Protein AF-A0A950HPV7-F1 (afdb_monomer_lite)

Structure (mmCIF, N/CA/C/O backbone):
data_AF-A0A950HPV7-F1
#
_entry.id   AF-A0A950HPV7-F1
#
loop_
_atom_site.group_PDB
_atom_site.id
_atom_site.type_symbol
_atom_site.label_atom_id
_atom_site.label_alt_id
_atom_site.label_comp_id
_atom_site.label_asym_id
_atom_site.label_entity_id
_atom_site.label_seq_id
_atom_site.pdbx_PDB_ins_code
_atom_site.Cartn_x
_atom_site.Cartn_y
_atom_site.Cartn_z
_atom_site.occupancy
_atom_site.B_iso_or_equiv
_atom_site.auth_seq_id
_atom_site.auth_comp_id
_atom_site.auth_asym_id
_atom_site.auth_atom_id
_atom_site.pdbx_PDB_model_num
ATOM 1 N N . MET A 1 1 ? -13.711 17.752 -0.667 1.00 57.16 1 MET A N 1
ATOM 2 C CA . MET A 1 1 ? -12.706 16.712 -0.359 1.00 57.16 1 MET A CA 1
ATOM 3 C C . MET A 1 1 ? -13.471 15.466 0.036 1.00 57.16 1 MET A C 1
ATOM 5 O O . MET A 1 1 ? -14.390 15.587 0.833 1.00 57.16 1 MET A O 1
ATOM 9 N N . THR A 1 2 ? -13.198 14.328 -0.593 1.00 65.69 2 THR A N 1
ATOM 10 C CA . THR A 1 2 ? -13.905 13.069 -0.327 1.00 65.69 2 THR A CA 1
ATOM 11 C C . THR A 1 2 ? -13.444 12.500 1.010 1.00 65.69 2 THR A C 1
ATOM 13 O O . THR A 1 2 ? -12.276 12.159 1.162 1.00 65.69 2 THR A O 1
ATOM 16 N N . ASP A 1 3 ? -14.359 12.402 1.970 1.00 81.50 3 ASP A N 1
ATOM 17 C CA . ASP A 1 3 ? -14.121 11.781 3.275 1.00 81.50 3 ASP A CA 1
ATOM 18 C C . ASP A 1 3 ? -14.407 10.273 3.196 1.00 81.50 3 ASP A C 1
ATOM 20 O O . ASP A 1 3 ? -15.322 9.754 3.828 1.00 81.50 3 ASP A O 1
ATOM 24 N N . LEU A 1 4 ? -13.683 9.562 2.325 1.00 92.00 4 LEU A N 1
ATOM 25 C CA . LEU A 1 4 ? -13.877 8.119 2.142 1.00 92.00 4 LEU A CA 1
ATOM 26 C C . LEU A 1 4 ? -13.573 7.361 3.445 1.00 92.00 4 LEU A C 1
ATOM 28 O O . LEU A 1 4 ? -14.299 6.441 3.808 1.00 92.00 4 LEU A O 1
ATOM 32 N N . GLY A 1 5 ? -12.546 7.799 4.175 1.00 92.38 5 GLY A N 1
ATOM 33 C CA . GLY A 1 5 ? -12.132 7.242 5.457 1.00 92.38 5 GLY A CA 1
ATOM 34 C C . GLY A 1 5 ? -13.251 7.167 6.498 1.00 92.38 5 GLY A C 1
ATOM 35 O O . GLY A 1 5 ? -13.339 6.156 7.193 1.00 92.38 5 GLY A O 1
ATOM 36 N N . SER A 1 6 ? -14.127 8.174 6.598 1.00 93.56 6 SER A N 1
ATOM 37 C CA . SER A 1 6 ? -15.222 8.176 7.587 1.00 93.56 6 SER A CA 1
ATOM 38 C C . SER A 1 6 ? -16.297 7.111 7.364 1.00 93.56 6 SER A C 1
ATOM 40 O O . SER A 1 6 ? -17.039 6.798 8.295 1.00 93.56 6 SER A O 1
ATOM 42 N N . HIS A 1 7 ? -16.384 6.542 6.160 1.00 94.81 7 HIS A N 1
ATOM 43 C CA . HIS A 1 7 ? -17.404 5.5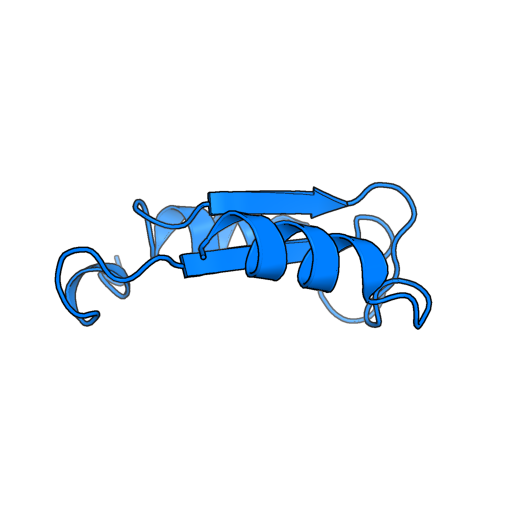52 5.819 1.00 94.81 7 HIS A CA 1
ATOM 44 C C . HIS A 1 7 ? -17.047 4.142 6.313 1.00 94.81 7 HIS A C 1
ATOM 46 O O . HIS A 1 7 ? -17.900 3.254 6.305 1.00 94.81 7 HIS A O 1
ATOM 52 N N . PHE A 1 8 ? -15.804 3.915 6.750 1.00 94.06 8 PHE A N 1
ATOM 53 C CA . PHE A 1 8 ? -15.378 2.629 7.295 1.00 94.06 8 PHE A CA 1
ATOM 54 C C . PHE A 1 8 ? -15.701 2.502 8.791 1.00 94.06 8 PHE A C 1
ATOM 56 O O . PHE A 1 8 ? -15.672 3.497 9.523 1.00 94.06 8 PHE A O 1
ATOM 63 N N . PRO A 1 9 ? -15.948 1.275 9.291 1.00 95.31 9 PRO A N 1
ATOM 64 C CA . PRO A 1 9 ? -16.048 1.024 10.721 1.00 95.31 9 PRO A CA 1
ATOM 65 C C . PRO A 1 9 ? -14.829 1.550 11.482 1.00 95.31 9 PRO A C 1
ATOM 67 O O . PRO A 1 9 ? -13.682 1.412 11.044 1.00 95.31 9 PRO A O 1
ATOM 70 N N . LYS A 1 10 ? -15.073 2.119 12.665 1.00 91.94 10 LYS A N 1
ATOM 71 C CA . LYS A 1 10 ? -13.993 2.571 13.546 1.00 91.94 10 LYS A CA 1
ATOM 72 C C . LYS A 1 10 ? -13.094 1.392 13.915 1.00 91.94 10 LYS A C 1
ATOM 74 O O . LYS A 1 10 ? -13.582 0.359 14.358 1.00 91.94 10 LYS A O 1
ATOM 79 N N . GLY A 1 11 ? -11.786 1.582 13.764 1.00 89.12 11 GLY A N 1
ATOM 80 C CA . GLY A 1 11 ? -10.780 0.579 14.116 1.00 89.12 11 GLY A CA 1
ATOM 81 C C . GLY A 1 11 ? -10.562 -0.519 13.074 1.00 89.12 11 GLY A C 1
ATOM 82 O O . GLY A 1 11 ? -9.740 -1.391 13.328 1.00 89.12 11 GLY A O 1
ATOM 83 N N . LEU A 1 12 ? -11.237 -0.486 11.915 1.00 92.44 12 LEU A N 1
ATOM 84 C CA . LEU A 1 12 ? -10.948 -1.412 10.818 1.00 92.44 12 LEU A CA 1
ATOM 85 C C . LEU A 1 12 ? -9.521 -1.161 10.282 1.00 92.44 12 LEU A C 1
ATOM 87 O O . LEU A 1 12 ? -9.263 -0.059 9.788 1.00 92.44 12 LEU A O 1
ATOM 91 N N . PRO A 1 13 ? -8.600 -2.144 10.337 1.00 92.69 13 PRO A N 1
ATOM 92 C CA . PRO A 1 13 ? -7.283 -2.003 9.728 1.00 92.69 13 PRO A CA 1
ATOM 93 C C . PRO A 1 13 ? -7.417 -1.947 8.205 1.00 92.69 13 PRO A C 1
ATOM 95 O O . PRO A 1 13 ? -7.975 -2.853 7.588 1.00 92.69 13 PRO A O 1
ATOM 98 N N . ILE A 1 14 ? -6.897 -0.886 7.590 1.00 95.62 14 ILE A N 1
ATOM 99 C CA . ILE A 1 14 ? -6.868 -0.720 6.133 1.00 95.62 14 ILE A CA 1
ATOM 100 C C . ILE A 1 14 ? -5.408 -0.648 5.710 1.00 95.62 14 ILE A C 1
ATOM 102 O O . ILE A 1 14 ? -4.655 0.166 6.238 1.00 95.62 14 ILE A O 1
ATOM 106 N N . HIS A 1 15 ? -5.011 -1.481 4.753 1.00 97.19 15 HIS A N 1
ATOM 107 C CA . HIS A 1 15 ? -3.666 -1.495 4.185 1.00 97.19 15 HIS A CA 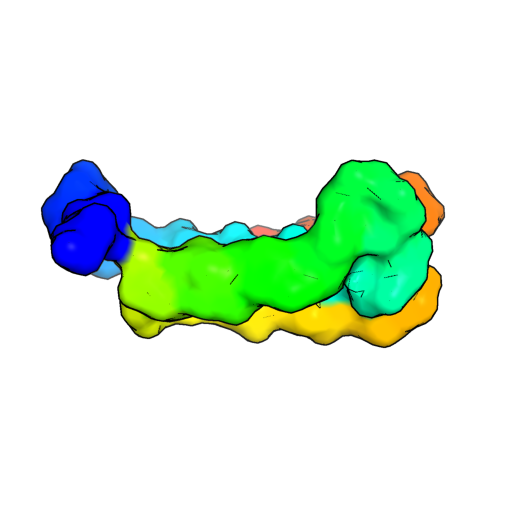1
ATOM 108 C C . HIS A 1 15 ? -3.751 -1.228 2.681 1.00 97.19 15 HIS A C 1
ATOM 110 O O . HIS A 1 15 ? -4.535 -1.870 1.987 1.00 97.19 15 HIS A O 1
ATOM 116 N N . LEU A 1 16 ? -2.950 -0.288 2.182 1.00 97.69 16 LEU A N 1
ATOM 117 C CA . LEU A 1 16 ? -2.887 0.074 0.765 1.00 97.69 16 LEU A CA 1
ATOM 118 C C . LEU A 1 16 ? -1.506 -0.275 0.220 1.00 97.69 16 LEU A C 1
ATOM 120 O O . LEU A 1 16 ? -0.523 0.316 0.659 1.00 97.69 16 LEU A O 1
ATOM 124 N N . TYR A 1 17 ? -1.432 -1.198 -0.734 1.00 98.25 17 TYR A N 1
ATOM 125 C CA . TYR A 1 17 ? -0.188 -1.596 -1.395 1.00 98.25 17 TYR A CA 1
ATOM 126 C C . TYR A 1 17 ? -0.169 -1.026 -2.811 1.00 98.25 17 TYR A C 1
ATOM 128 O O . TYR A 1 17 ? -1.174 -1.109 -3.511 1.00 98.25 17 TYR A O 1
ATOM 136 N N . HIS A 1 18 ? 0.957 -0.451 -3.232 1.00 98.62 18 HIS A N 1
ATOM 137 C CA . HIS A 1 18 ? 1.150 0.002 -4.614 1.00 98.62 18 HIS A CA 1
ATOM 138 C C . HIS A 1 18 ? 2.612 -0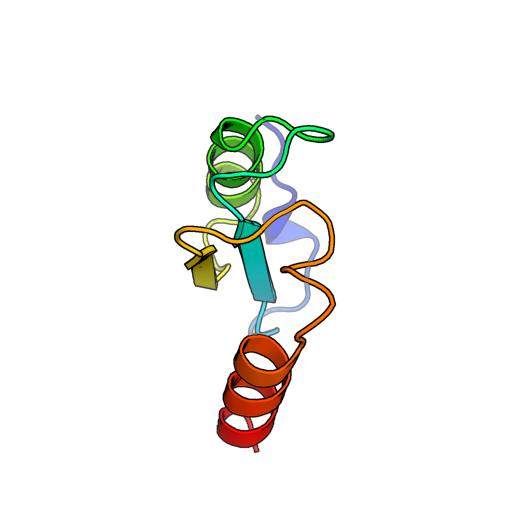.186 -4.996 1.00 98.62 18 HIS A C 1
ATOM 140 O O . HIS A 1 18 ? 3.501 0.228 -4.246 1.00 98.62 18 HIS A O 1
ATOM 146 N N . GLY A 1 19 ? 2.852 -0.809 -6.143 1.00 98.44 19 GLY A N 1
ATOM 147 C CA . GLY A 1 19 ? 4.186 -0.992 -6.686 1.00 98.44 19 GLY A CA 1
ATOM 148 C C . GLY A 1 19 ? 4.690 0.220 -7.478 1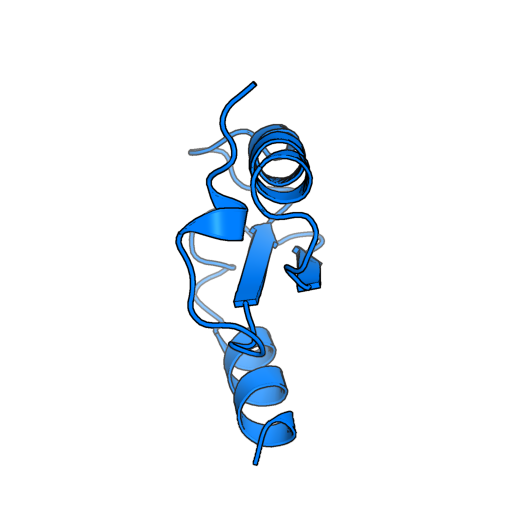.00 98.44 19 GLY A C 1
ATOM 149 O O . GLY A 1 19 ? 3.979 0.759 -8.319 1.00 98.44 19 GLY A O 1
ATOM 150 N N . ASP A 1 20 ? 5.907 0.696 -7.221 1.00 98.06 20 ASP A N 1
ATOM 151 C CA . ASP A 1 20 ? 6.436 1.895 -7.896 1.00 98.06 20 ASP A CA 1
ATOM 152 C C . ASP A 1 20 ? 6.822 1.681 -9.373 1.00 98.06 20 ASP A C 1
ATOM 154 O O . ASP A 1 20 ? 7.128 2.655 -10.063 1.00 98.06 20 ASP A O 1
ATOM 158 N N . THR A 1 21 ? 6.743 0.443 -9.872 1.00 98.38 21 THR A N 1
ATOM 159 C CA . THR A 1 21 ? 6.890 0.087 -11.291 1.00 98.38 21 THR A CA 1
ATOM 160 C C . THR A 1 21 ? 5.564 -0.350 -11.922 1.00 98.38 21 THR A C 1
ATOM 162 O O . THR A 1 21 ? 5.558 -1.043 -12.934 1.00 98.38 21 THR A O 1
ATOM 165 N N . ASP A 1 22 ? 4.427 0.023 -11.328 1.00 98.31 22 ASP A N 1
ATOM 166 C CA . ASP A 1 22 ? 3.101 -0.164 -11.921 1.00 98.31 22 ASP A CA 1
ATOM 167 C C . ASP A 1 22 ? 2.920 0.747 -13.154 1.00 98.31 22 ASP A C 1
ATOM 169 O O . ASP A 1 22 ? 2.829 1.972 -13.042 1.00 98.31 22 ASP A O 1
ATOM 173 N N . GLU A 1 23 ? 2.861 0.137 -14.340 1.00 97.81 23 GLU A N 1
ATOM 174 C CA . GLU A 1 23 ? 2.621 0.826 -15.617 1.00 97.81 23 GLU A CA 1
ATOM 175 C C . GLU A 1 23 ? 1.124 1.004 -15.943 1.00 97.81 23 GLU A C 1
ATOM 177 O O . GLU A 1 23 ? 0.771 1.748 -16.859 1.00 97.81 23 GLU A O 1
ATOM 182 N N . THR A 1 24 ? 0.231 0.341 -15.200 1.00 98.31 24 THR A N 1
ATOM 183 C CA . THR A 1 24 ? -1.228 0.389 -15.400 1.00 98.31 24 THR A CA 1
ATOM 184 C C . THR A 1 24 ? -1.859 1.529 -14.607 1.00 98.31 24 THR A C 1
ATOM 186 O O . THR A 1 24 ? -2.695 2.270 -15.131 1.00 98.31 24 THR A O 1
ATOM 189 N N . VAL A 1 25 ? -1.465 1.692 -13.341 1.00 97.38 25 VAL A N 1
ATOM 190 C CA . VAL A 1 25 ? -1.968 2.743 -12.453 1.00 97.38 25 VAL A CA 1
ATOM 191 C C . VAL A 1 25 ? -0.802 3.589 -11.941 1.00 97.38 25 VAL A C 1
ATOM 193 O O . VAL A 1 25 ? 0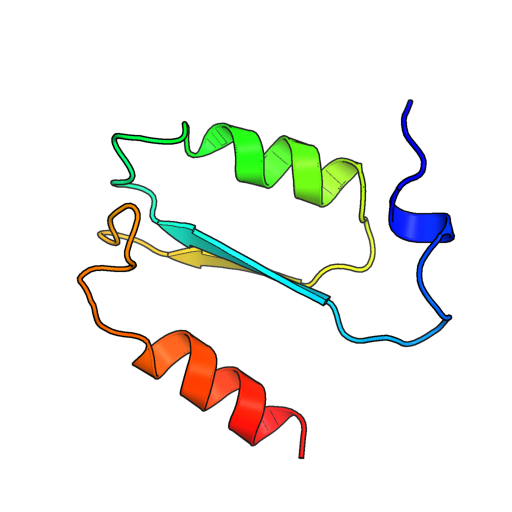.070 3.069 -11.243 1.00 97.38 25 VAL A O 1
ATOM 196 N N . PRO A 1 26 ? -0.804 4.915 -12.186 1.00 98.12 26 PRO A N 1
ATOM 197 C CA . PRO A 1 26 ? 0.258 5.789 -11.710 1.00 98.12 26 PRO A CA 1
ATOM 198 C C . PRO A 1 26 ? 0.458 5.686 -10.197 1.00 98.12 26 PRO A C 1
ATOM 200 O O . PRO A 1 26 ? -0.483 5.874 -9.423 1.00 98.12 26 PRO A O 1
ATOM 203 N N . PHE A 1 27 ? 1.708 5.507 -9.767 1.00 98.12 27 PHE A N 1
ATOM 204 C CA . PHE A 1 27 ? 2.074 5.404 -8.349 1.00 98.12 27 PHE A CA 1
ATOM 205 C C . PHE A 1 27 ? 1.582 6.590 -7.492 1.00 98.12 27 PHE A C 1
ATOM 207 O O . PHE A 1 27 ? 1.271 6.445 -6.310 1.00 98.12 27 PHE A O 1
ATOM 214 N N . ALA A 1 28 ? 1.413 7.773 -8.095 1.00 97.38 28 ALA A N 1
ATOM 215 C CA . ALA A 1 28 ? 0.845 8.950 -7.434 1.00 97.38 28 ALA A CA 1
ATOM 216 C C . ALA A 1 28 ? -0.585 8.732 -6.888 1.00 97.38 28 ALA A C 1
ATOM 218 O O . ALA A 1 28 ? -0.997 9.434 -5.959 1.00 97.38 28 ALA A O 1
ATOM 219 N N . HIS A 1 29 ? -1.340 7.763 -7.419 1.00 97.38 29 HIS A N 1
ATOM 220 C CA . HIS A 1 29 ? -2.686 7.442 -6.941 1.00 97.38 29 HIS A CA 1
ATOM 221 C C . HIS A 1 29 ? -2.680 6.892 -5.512 1.00 97.38 29 HIS A C 1
ATOM 223 O O . HIS A 1 29 ? -3.611 7.184 -4.760 1.00 97.38 29 HIS A O 1
ATOM 229 N N . LEU A 1 30 ? -1.606 6.220 -5.079 1.00 97.75 30 LEU A N 1
ATOM 230 C CA . LEU A 1 30 ? -1.436 5.818 -3.680 1.00 97.75 30 LEU A CA 1
ATOM 231 C C . LEU A 1 30 ? -1.557 7.027 -2.735 1.00 97.75 30 LEU A C 1
ATOM 233 O O . LEU A 1 30 ? -2.208 6.952 -1.693 1.00 97.75 30 LEU A O 1
ATOM 237 N N . GLY A 1 31 ? -1.007 8.176 -3.140 1.00 96.44 31 GLY A N 1
ATOM 238 C CA . GLY A 1 31 ? -1.118 9.430 -2.398 1.00 96.44 31 GLY A CA 1
ATOM 239 C C . GLY A 1 31 ? -2.534 10.017 -2.372 1.00 96.44 31 GLY A C 1
ATOM 240 O O . GLY A 1 31 ? -2.896 10.685 -1.404 1.00 96.44 31 GLY A O 1
ATOM 241 N N . LEU A 1 32 ? -3.356 9.767 -3.397 1.00 96.44 32 LEU A N 1
ATOM 242 C CA . LEU A 1 32 ? -4.767 10.171 -3.402 1.00 96.44 32 LEU A CA 1
ATOM 243 C C . LEU A 1 32 ? -5.565 9.354 -2.380 1.00 96.44 32 LEU A C 1
ATOM 245 O O . LEU A 1 32 ? -6.313 9.931 -1.589 1.00 96.44 32 LEU A O 1
ATOM 249 N N . TYR A 1 33 ? -5.352 8.036 -2.338 1.00 95.75 33 TYR A N 1
ATOM 250 C CA . TYR A 1 33 ? -6.013 7.160 -1.370 1.00 95.75 33 TYR A CA 1
ATOM 251 C C . TYR A 1 33 ? -5.536 7.398 0.063 1.00 95.75 33 TYR A C 1
ATOM 253 O O . TYR A 1 33 ? -6.367 7.449 0.964 1.00 95.75 33 TYR A O 1
ATOM 261 N N . ALA A 1 34 ? -4.241 7.645 0.276 1.00 96.19 34 ALA A N 1
ATOM 262 C CA . ALA A 1 34 ? -3.711 8.014 1.590 1.00 96.19 34 ALA A CA 1
ATOM 263 C C . ALA A 1 34 ? -4.367 9.291 2.148 1.00 96.19 34 ALA A C 1
ATOM 265 O O . ALA A 1 34 ? -4.644 9.383 3.340 1.00 96.19 34 ALA A O 1
ATOM 266 N N . LYS A 1 35 ? -4.663 10.272 1.283 1.00 95.62 35 LYS A N 1
ATOM 267 C CA . LYS A 1 35 ? -5.399 11.487 1.672 1.00 95.62 35 LYS A CA 1
ATOM 268 C C . LYS A 1 35 ? -6.878 11.215 1.942 1.00 95.62 35 LYS A C 1
ATOM 270 O O . LYS A 1 35 ? -7.446 11.826 2.840 1.00 95.62 35 LYS A O 1
ATOM 275 N N . ALA A 1 36 ? -7.502 10.343 1.153 1.00 96.19 36 ALA A N 1
ATOM 276 C CA . ALA A 1 36 ? -8.920 10.018 1.281 1.00 96.19 36 ALA A CA 1
ATOM 277 C C . ALA A 1 36 ? -9.221 9.083 2.467 1.00 96.19 36 ALA A C 1
ATOM 279 O O . ALA A 1 36 ? -10.338 9.103 2.979 1.00 96.19 36 ALA A O 1
ATOM 280 N N . ILE A 1 37 ? -8.243 8.279 2.901 1.00 96.06 37 ILE A N 1
ATOM 281 C CA . ILE A 1 37 ? -8.343 7.315 4.004 1.00 96.06 37 ILE A CA 1
ATOM 282 C C . ILE A 1 37 ? -7.154 7.530 4.963 1.00 96.06 37 ILE A C 1
ATOM 284 O O . ILE A 1 37 ? -6.216 6.730 4.970 1.00 96.06 37 ILE A O 1
ATOM 288 N N . PRO A 1 38 ? -7.154 8.604 5.776 1.00 94.19 38 PRO A N 1
ATOM 289 C CA . PRO A 1 38 ? -6.000 8.965 6.607 1.00 94.19 38 PRO A CA 1
ATOM 290 C C . PRO A 1 38 ? -5.590 7.900 7.631 1.00 94.19 38 PRO A C 1
ATOM 292 O O . PRO A 1 38 ? -4.453 7.898 8.092 1.00 94.19 38 PRO A O 1
ATOM 295 N N . GLN A 1 39 ? -6.509 7.003 8.001 1.00 94.88 39 GLN A N 1
ATOM 296 C CA . GLN A 1 39 ? -6.241 5.894 8.916 1.00 94.88 39 GLN A CA 1
ATOM 297 C C . GLN A 1 39 ? -5.600 4.665 8.247 1.00 94.88 39 GLN A C 1
ATOM 299 O O . GLN A 1 39 ? -5.293 3.696 8.941 1.00 94.88 39 GLN A O 1
ATOM 304 N N . ALA A 1 40 ? -5.442 4.649 6.920 1.00 96.31 40 ALA A N 1
ATOM 305 C CA . ALA A 1 40 ? -4.850 3.516 6.222 1.00 96.31 40 ALA A CA 1
ATOM 306 C C . ALA A 1 40 ? -3.333 3.433 6.451 1.00 96.31 40 ALA A C 1
ATOM 308 O O . ALA A 1 40 ? -2.614 4.431 6.420 1.00 96.31 40 ALA A O 1
ATOM 309 N N . THR A 1 41 ? -2.824 2.211 6.590 1.00 96.69 41 THR A N 1
ATOM 310 C CA . THR A 1 41 ? -1.394 1.919 6.503 1.00 96.69 41 THR A CA 1
ATOM 311 C C . THR A 1 41 ? -0.989 1.852 5.035 1.00 96.69 41 THR A C 1
ATOM 313 O O . THR A 1 41 ? -1.427 0.976 4.290 1.00 96.69 41 THR A O 1
ATOM 316 N N . VAL A 1 42 ? -0.132 2.775 4.614 1.00 97.94 42 VAL A N 1
ATOM 317 C CA . VAL A 1 42 ? 0.338 2.881 3.229 1.00 97.94 42 VAL A CA 1
ATOM 318 C C . VAL A 1 42 ? 1.621 2.065 3.049 1.00 97.94 42 VAL A C 1
ATOM 320 O O . VAL A 1 42 ? 2.562 2.188 3.832 1.00 97.94 42 VAL A O 1
ATOM 323 N N . ARG A 1 43 ? 1.666 1.226 2.014 1.00 98.00 43 ARG A N 1
ATOM 324 C CA . ARG A 1 43 ? 2.753 0.291 1.699 1.00 98.00 43 ARG A CA 1
ATOM 325 C C . ARG A 1 43 ? 3.239 0.525 0.264 1.00 98.00 43 ARG A C 1
ATOM 327 O O . ARG A 1 43 ? 2.838 -0.197 -0.647 1.00 98.00 43 ARG A O 1
ATOM 334 N N . PRO A 1 44 ? 4.090 1.542 0.046 1.00 98.00 44 PRO A N 1
ATOM 335 C CA . PRO A 1 44 ? 4.772 1.708 -1.228 1.00 98.00 44 PRO A CA 1
ATOM 336 C C . PRO A 1 44 ? 5.801 0.584 -1.396 1.00 98.00 44 PRO A C 1
ATOM 338 O O . PRO A 1 44 ? 6.626 0.365 -0.506 1.00 98.00 44 PRO A O 1
ATOM 341 N N . LEU A 1 45 ? 5.744 -0.144 -2.508 1.00 98.19 45 LEU A N 1
ATOM 342 C CA . LEU A 1 45 ? 6.606 -1.296 -2.756 1.00 98.19 45 LEU A CA 1
ATOM 343 C C . LEU A 1 45 ? 7.542 -1.020 -3.931 1.00 98.19 45 LEU A C 1
ATOM 345 O O . LEU A 1 45 ? 7.102 -0.809 -5.057 1.00 98.19 45 LEU A O 1
ATOM 349 N N . LYS A 1 46 ? 8.846 -1.032 -3.657 1.00 98.12 46 LYS A N 1
ATOM 350 C CA . LYS A 1 46 ? 9.877 -0.774 -4.663 1.00 98.12 46 LYS A CA 1
ATOM 351 C C . LYS A 1 46 ? 10.037 -1.963 -5.615 1.00 98.12 46 LYS A C 1
ATOM 353 O O . LYS A 1 46 ? 10.196 -3.089 -5.150 1.00 98.12 46 LYS A O 1
ATOM 358 N N . GLY A 1 47 ? 10.079 -1.699 -6.918 1.00 98.12 47 GLY A N 1
ATOM 359 C CA . GLY A 1 47 ? 10.280 -2.687 -7.979 1.00 98.12 47 GLY A CA 1
ATOM 360 C C . GLY A 1 47 ? 9.115 -3.659 -8.152 1.00 98.12 47 GLY A C 1
ATOM 361 O O . GLY A 1 47 ? 9.327 -4.765 -8.647 1.00 98.12 47 GLY A O 1
ATOM 362 N N . ARG A 1 48 ? 7.924 -3.296 -7.668 1.00 98.44 48 ARG A N 1
ATOM 363 C CA . ARG A 1 48 ? 6.708 -4.096 -7.808 1.00 98.44 48 ARG A CA 1
ATOM 364 C C . ARG A 1 48 ? 5.851 -3.514 -8.925 1.00 98.44 48 ARG A C 1
ATOM 366 O O . ARG A 1 48 ? 5.643 -2.303 -8.972 1.00 98.44 48 ARG A O 1
ATOM 373 N N . ASP A 1 49 ? 5.374 -4.371 -9.814 1.00 98.38 49 ASP A N 1
ATOM 374 C CA . ASP A 1 49 ? 4.434 -4.001 -10.867 1.00 98.38 49 ASP A CA 1
ATOM 375 C C . ASP A 1 49 ? 2.980 -3.947 -10.354 1.00 98.38 49 ASP A C 1
ATOM 377 O O . ASP A 1 49 ? 2.712 -3.987 -9.147 1.00 98.38 49 ASP A O 1
ATOM 381 N N . HIS A 1 50 ? 2.033 -3.866 -11.290 1.00 98.00 50 HIS A N 1
ATOM 382 C CA . HIS A 1 50 ? 0.600 -3.831 -11.011 1.00 98.00 50 HIS A CA 1
ATOM 383 C C . HIS A 1 50 ? 0.081 -5.064 -10.244 1.00 98.00 50 HIS A C 1
ATOM 385 O O . HIS A 1 50 ? -0.848 -4.956 -9.445 1.00 98.00 50 HIS A O 1
ATOM 391 N N . GLN A 1 51 ? 0.686 -6.236 -10.460 1.00 97.56 51 GLN A N 1
ATOM 392 C CA . GLN A 1 51 ? 0.350 -7.494 -9.786 1.00 97.56 51 GLN A CA 1
ATOM 393 C C . GLN A 1 51 ? 1.329 -7.831 -8.654 1.00 97.56 51 GLN A C 1
ATOM 395 O O . GLN A 1 51 ? 1.330 -8.948 -8.139 1.00 97.56 51 GLN A O 1
ATOM 400 N N . LEU A 1 52 ? 2.158 -6.867 -8.243 1.00 98.06 52 LEU A N 1
ATOM 401 C CA . LEU A 1 52 ? 3.237 -7.041 -7.274 1.00 98.06 52 LEU A CA 1
ATOM 402 C C . LEU A 1 52 ? 4.257 -8.124 -7.679 1.00 98.06 52 LEU A C 1
ATOM 404 O O . LEU A 1 52 ? 4.853 -8.785 -6.825 1.00 98.06 52 LEU A O 1
ATOM 408 N N . ASN A 1 53 ? 4.497 -8.269 -8.981 1.00 98.44 53 ASN A N 1
ATOM 409 C CA . ASN A 1 53 ? 5.318 -9.302 -9.617 1.00 98.44 53 ASN A CA 1
ATOM 410 C C . ASN A 1 53 ? 4.775 -10.723 -9.380 1.00 98.44 53 ASN A C 1
ATOM 412 O O . ASN A 1 53 ? 5.559 -11.651 -9.177 1.00 98.44 53 ASN A O 1
ATOM 416 N N . ASP A 1 54 ? 3.448 -10.871 -9.303 1.00 98.31 54 ASP A N 1
ATOM 417 C CA . ASP A 1 54 ? 2.745 -12.115 -8.951 1.00 98.31 54 ASP A CA 1
ATOM 418 C C . ASP A 1 54 ? 3.165 -12.719 -7.591 1.00 98.31 54 ASP A C 1
ATOM 420 O O . ASP A 1 54 ? 2.924 -13.891 -7.295 1.00 98.31 54 ASP A O 1
ATOM 424 N N . ASP A 1 55 ? 3.770 -11.904 -6.722 1.00 98.12 55 ASP A N 1
ATOM 425 C CA . ASP A 1 55 ? 4.273 -12.290 -5.407 1.00 98.12 55 ASP A CA 1
ATOM 426 C C . ASP A 1 55 ? 3.508 -11.550 -4.303 1.00 98.12 55 ASP A C 1
ATOM 428 O O . ASP A 1 55 ? 3.778 -10.399 -3.961 1.00 98.12 55 ASP A O 1
ATOM 432 N N . MET A 1 56 ? 2.548 -12.250 -3.697 1.00 97.38 56 MET A N 1
ATOM 433 C CA . MET A 1 56 ? 1.728 -11.730 -2.596 1.00 97.38 56 MET A CA 1
ATOM 434 C C . MET A 1 56 ? 2.372 -11.919 -1.213 1.00 97.38 56 MET A C 1
ATOM 436 O O . MET A 1 56 ? 1.697 -11.749 -0.191 1.00 97.38 56 MET A O 1
ATOM 440 N N . SER A 1 57 ? 3.652 -12.295 -1.127 1.00 97.38 57 SER A N 1
ATOM 441 C CA . SER A 1 57 ? 4.267 -12.645 0.156 1.00 97.38 57 SER A CA 1
ATOM 442 C C . SER A 1 57 ? 4.334 -11.461 1.131 1.00 97.38 57 SER A C 1
ATOM 444 O O . SER A 1 57 ? 4.146 -11.664 2.332 1.00 97.38 57 SER A O 1
ATOM 446 N N . GLU A 1 58 ? 4.527 -10.223 0.656 1.00 96.56 58 GLU A N 1
ATOM 447 C CA . GLU A 1 58 ? 4.392 -9.006 1.473 1.00 96.56 58 GLU A CA 1
ATOM 448 C C . GLU A 1 58 ? 3.012 -8.908 2.127 1.00 96.56 58 GLU A C 1
ATOM 450 O O . GLU A 1 58 ? 2.927 -8.737 3.344 1.00 96.56 58 GLU A O 1
ATOM 455 N N . VAL A 1 59 ? 1.952 -9.058 1.328 1.00 96.88 59 VAL A N 1
ATOM 456 C CA . VAL A 1 59 ? 0.560 -8.955 1.785 1.00 96.88 59 VAL A CA 1
ATOM 457 C C . VAL A 1 59 ? 0.254 -10.061 2.794 1.00 96.88 59 VAL A C 1
ATOM 459 O O . VAL A 1 59 ? -0.258 -9.786 3.878 1.00 96.88 59 VAL A O 1
ATOM 462 N N . ALA A 1 60 ? 0.634 -11.303 2.485 1.00 97.56 60 ALA A N 1
ATOM 463 C CA . ALA A 1 60 ? 0.444 -12.440 3.380 1.00 97.56 60 ALA A CA 1
ATOM 464 C C . ALA A 1 60 ? 1.169 -12.245 4.723 1.00 97.56 60 ALA A C 1
ATOM 466 O O . ALA A 1 60 ? 0.589 -12.503 5.778 1.00 97.56 60 ALA A O 1
ATOM 467 N N . ARG A 1 61 ? 2.416 -11.746 4.707 1.00 96.44 61 ARG A N 1
ATOM 468 C CA . ARG A 1 61 ? 3.178 -11.443 5.932 1.00 96.44 61 ARG A CA 1
ATOM 469 C C . ARG A 1 61 ? 2.479 -10.414 6.807 1.00 96.44 61 ARG A C 1
ATOM 471 O O . ARG A 1 61 ? 2.509 -10.554 8.025 1.00 96.44 61 ARG A O 1
ATOM 478 N N . ASP A 1 62 ? 1.879 -9.390 6.215 1.00 95.25 62 ASP A N 1
ATOM 479 C CA . ASP A 1 62 ? 1.174 -8.373 6.989 1.00 95.25 62 ASP A CA 1
ATOM 480 C C . ASP A 1 62 ? -0.155 -8.888 7.541 1.00 95.25 62 ASP A C 1
ATOM 482 O O . ASP A 1 62 ? -0.439 -8.636 8.707 1.00 95.25 62 ASP A O 1
ATOM 486 N N . ILE A 1 63 ? -0.908 -9.687 6.776 1.00 95.12 63 ILE A N 1
ATOM 487 C CA . ILE A 1 63 ? -2.118 -10.357 7.281 1.00 95.12 63 ILE A CA 1
ATOM 488 C C . ILE A 1 63 ? -1.778 -11.242 8.487 1.00 95.12 63 ILE A C 1
ATOM 490 O O . ILE A 1 63 ? -2.456 -11.167 9.508 1.00 95.12 63 ILE A O 1
ATOM 494 N N . MET A 1 64 ? -0.697 -12.025 8.413 1.00 95.69 64 MET A N 1
ATOM 495 C CA . MET A 1 64 ? -0.258 -12.879 9.525 1.00 95.69 64 MET A CA 1
ATOM 496 C C . MET A 1 64 ? 0.147 -12.097 10.783 1.00 95.69 64 MET A C 1
ATOM 498 O O . MET A 1 64 ? 0.144 -12.671 11.862 1.00 95.69 64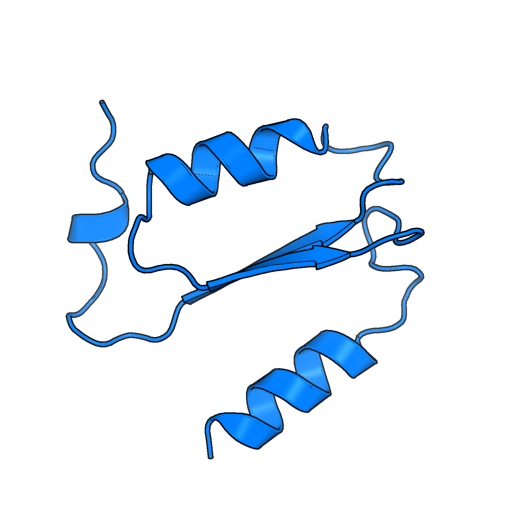 MET A O 1
ATOM 502 N N . ARG A 1 65 ? 0.500 -10.809 10.671 1.00 91.69 65 ARG A N 1
ATOM 503 C CA . ARG A 1 65 ? 0.839 -9.949 11.821 1.00 91.69 65 ARG A CA 1
ATOM 504 C C . ARG A 1 65 ? -0.378 -9.279 12.465 1.00 91.69 65 ARG A C 1
ATOM 506 O O . ARG A 1 65 ? -0.215 -8.637 13.498 1.00 91.69 65 ARG A O 1
ATOM 513 N N . LEU A 1 66 ? -1.557 -9.373 11.847 1.00 86.81 66 LEU A N 1
ATOM 514 C CA . LEU A 1 66 ? -2.810 -8.831 12.388 1.00 86.81 66 LEU A CA 1
ATOM 515 C C . LEU A 1 66 ? -3.536 -9.819 13.320 1.00 86.81 66 LEU A C 1
ATOM 517 O O . LEU A 1 66 ? -4.504 -9.414 13.963 1.00 86.81 66 LEU A O 1
ATOM 521 N N . GLY A 1 67 ? -3.098 -11.085 13.356 1.00 69.06 67 GLY A N 1
ATOM 522 C CA . GLY A 1 67 ? -3.636 -12.162 14.195 1.00 69.06 67 GLY A CA 1
ATOM 523 C C . GLY A 1 67 ? -2.787 -12.438 15.425 1.00 69.06 67 GLY A C 1
ATOM 524 O O . GLY A 1 67 ? -1.544 -12.448 15.287 1.00 69.06 67 GLY A O 1
#

Foldseek 3Di:
DALQQVVDPPPDAAEAEDECAAPPDHPCVLVVVCVNRVRYHYHYHYPAYPCGVVDCPVVVVVVVVVD

pLDDT: mean 94.62, std 7.34, range [57.16, 98.62]

Secondary structure (DSSP, 8-state):
----GGGSPTT---EEEEETT-SSS-THHHHHHHHH-TTSEEEEETT--TTGGG--HHHHHHHHT--

Sequence (67 aa):
MTDLGSHFPKGLPIHLYHGDTDETVPFAHLGLYAKAIPQATVRPLKGRDHQLNDDMSEVARDIMRLG

Radius of gyration: 12.78 Å; chains: 1; bounding box: 28×30×30 Å